Protein AF-A0A821EGV7-F1 (afdb_monomer)

Structure (mmCIF, N/CA/C/O backbone):
data_AF-A0A821EGV7-F1
#
_entry.id   AF-A0A821EGV7-F1
#
loop_
_atom_site.group_PDB
_atom_site.id
_atom_site.type_symbol
_atom_site.label_atom_id
_atom_site.label_alt_id
_atom_site.label_comp_id
_atom_site.label_asym_id
_atom_site.label_entity_id
_atom_site.label_seq_id
_atom_site.pdbx_PDB_ins_code
_atom_site.Cartn_x
_atom_site.Cartn_y
_atom_site.Cartn_z
_atom_site.occupancy
_atom_site.B_iso_or_equiv
_atom_site.auth_seq_id
_atom_site.auth_comp_id
_atom_site.auth_asym_id
_atom_site.auth_atom_id
_atom_site.pdbx_PDB_model_num
ATOM 1 N N . TYR A 1 1 ? 14.326 39.323 5.521 1.00 33.00 1 TYR A N 1
ATOM 2 C CA . TYR A 1 1 ? 13.845 38.593 6.703 1.00 33.00 1 TYR A CA 1
ATOM 3 C C . TYR A 1 1 ? 13.859 37.108 6.369 1.00 33.00 1 TYR A C 1
ATOM 5 O O . TYR A 1 1 ? 12.986 36.676 5.642 1.00 33.00 1 TYR A O 1
ATOM 13 N N . LEU A 1 2 ? 14.941 36.443 6.812 1.00 30.94 2 LEU A N 1
ATOM 14 C CA . LEU A 1 2 ? 15.162 35.006 7.099 1.00 30.94 2 LEU A CA 1
ATOM 15 C C . LEU A 1 2 ? 14.697 33.975 6.040 1.00 30.94 2 LEU A C 1
ATOM 17 O O . LEU A 1 2 ? 13.510 33.822 5.811 1.00 30.94 2 LEU A O 1
ATOM 21 N N . ASN A 1 3 ? 15.628 33.383 5.273 1.00 30.86 3 ASN A N 1
ATOM 22 C CA . ASN A 1 3 ? 16.302 32.080 5.518 1.00 30.86 3 ASN A CA 1
ATOM 23 C C . ASN A 1 3 ? 15.331 30.874 5.476 1.00 30.86 3 ASN A C 1
ATOM 25 O O . ASN A 1 3 ? 14.360 30.869 6.210 1.00 30.86 3 ASN A O 1
ATOM 29 N N . GLY A 1 4 ? 15.547 29.804 4.707 1.00 29.00 4 GLY A N 1
ATOM 30 C CA . GLY A 1 4 ? 16.813 29.285 4.203 1.00 29.00 4 GLY A CA 1
ATOM 31 C C . GLY A 1 4 ? 16.662 28.477 2.917 1.00 29.00 4 GLY A C 1
ATOM 32 O O . GLY A 1 4 ? 15.717 27.716 2.735 1.00 29.00 4 GLY A O 1
ATOM 33 N N . GLY A 1 5 ? 17.650 28.647 2.039 1.00 31.27 5 GLY A N 1
ATOM 34 C CA . GLY A 1 5 ? 17.982 27.630 1.056 1.00 31.27 5 GLY A CA 1
ATOM 35 C C . GLY A 1 5 ? 18.474 26.398 1.806 1.00 31.27 5 GLY A C 1
ATOM 36 O O . GLY A 1 5 ? 19.350 26.503 2.668 1.00 31.27 5 GLY A O 1
ATOM 37 N N . VAL A 1 6 ? 17.881 25.249 1.512 1.00 28.47 6 VAL A N 1
ATOM 38 C CA . VAL A 1 6 ? 18.295 23.974 2.089 1.00 28.47 6 VAL A CA 1
ATOM 39 C C . VAL A 1 6 ? 19.545 23.519 1.337 1.00 28.47 6 VAL A C 1
ATOM 41 O O . VAL A 1 6 ? 19.485 22.881 0.293 1.00 28.47 6 VAL A O 1
ATOM 44 N N . PHE A 1 7 ? 20.704 23.932 1.846 1.00 28.95 7 PHE A N 1
ATOM 45 C CA . PHE A 1 7 ? 21.980 23.285 1.564 1.00 28.95 7 PHE A CA 1
ATOM 46 C C . PHE A 1 7 ? 22.040 21.999 2.391 1.00 28.95 7 PHE A C 1
ATOM 48 O O . PHE A 1 7 ? 21.974 22.078 3.617 1.00 28.95 7 PHE A O 1
ATOM 55 N N . VAL A 1 8 ? 22.234 20.837 1.762 1.00 34.19 8 VAL A N 1
ATOM 56 C CA . VAL A 1 8 ? 22.577 19.611 2.497 1.00 34.19 8 VAL A CA 1
ATOM 57 C C . VAL A 1 8 ? 24.005 19.210 2.155 1.00 34.19 8 VAL A C 1
ATOM 59 O O . VAL A 1 8 ? 24.337 18.845 1.030 1.00 34.19 8 VAL A O 1
ATOM 62 N N . HIS A 1 9 ? 24.862 19.354 3.162 1.00 26.39 9 HIS A N 1
ATOM 63 C CA . HIS A 1 9 ? 26.246 18.910 3.172 1.00 26.39 9 HIS A CA 1
ATOM 64 C C . HIS A 1 9 ? 26.291 17.381 3.066 1.00 26.39 9 HIS A C 1
ATOM 66 O O . HIS A 1 9 ? 25.684 16.673 3.867 1.00 26.39 9 HIS A O 1
ATOM 72 N N . SER A 1 10 ? 27.060 16.880 2.104 1.00 39.34 10 SER A N 1
ATOM 73 C CA . SER A 1 10 ? 27.473 15.484 2.015 1.00 39.34 10 SER A CA 1
ATOM 74 C C . SER A 1 10 ? 28.237 15.073 3.276 1.00 39.34 10 SER A C 1
ATOM 76 O O . SER A 1 10 ? 29.298 15.634 3.541 1.00 39.34 10 SER A O 1
ATOM 78 N N . ASN A 1 11 ? 27.752 14.071 4.008 1.00 29.11 11 ASN A N 1
ATOM 79 C CA . ASN A 1 11 ? 28.566 13.321 4.960 1.00 29.11 11 ASN A CA 1
ATOM 80 C C . ASN A 1 11 ? 28.316 11.821 4.792 1.00 29.11 11 ASN A C 1
ATOM 82 O O . ASN A 1 11 ? 27.180 11.361 4.737 1.00 29.11 11 ASN A O 1
ATOM 86 N N . HIS A 1 12 ? 29.432 11.106 4.658 1.00 34.72 12 HIS A N 1
ATOM 87 C CA . HIS A 1 12 ? 29.581 9.664 4.508 1.00 34.72 12 HIS A CA 1
ATOM 88 C C . HIS A 1 12 ? 28.569 8.836 5.314 1.00 34.72 12 HIS A C 1
ATOM 90 O O . HIS A 1 12 ? 28.599 8.848 6.544 1.00 34.72 12 HIS A O 1
ATOM 96 N N . PHE A 1 13 ? 27.800 7.999 4.618 1.00 31.61 13 PHE A N 1
ATOM 97 C CA . PHE A 1 13 ? 27.294 6.754 5.183 1.00 31.61 13 PHE A CA 1
ATOM 98 C C . PHE A 1 13 ? 27.618 5.616 4.214 1.00 31.61 13 PHE A C 1
ATOM 100 O O . PHE A 1 13 ? 27.327 5.695 3.022 1.00 31.61 13 PHE A O 1
ATOM 107 N N . ASN A 1 14 ? 28.336 4.628 4.734 1.00 28.61 14 ASN A N 1
ATOM 108 C CA . ASN A 1 14 ? 29.035 3.587 3.995 1.00 28.61 14 ASN A CA 1
ATOM 109 C C . ASN A 1 14 ? 28.075 2.437 3.619 1.00 28.61 14 ASN A C 1
ATOM 111 O O . ASN A 1 14 ? 27.414 1.884 4.493 1.00 28.61 14 ASN A O 1
ATOM 115 N N . ASP A 1 15 ? 28.020 2.135 2.320 1.00 38.34 15 ASP A N 1
ATOM 116 C CA . ASP A 1 15 ? 27.711 0.882 1.613 1.00 38.34 15 ASP A CA 1
ATOM 117 C C . ASP A 1 15 ? 26.609 -0.077 2.119 1.00 38.34 15 ASP A C 1
ATOM 119 O O . ASP A 1 15 ? 26.844 -0.989 2.910 1.00 38.34 15 ASP A O 1
ATOM 123 N N . ASN A 1 16 ? 25.416 0.037 1.512 1.00 31.92 16 ASN A N 1
ATOM 124 C CA . ASN A 1 16 ? 24.885 -0.976 0.576 1.00 31.92 16 ASN A CA 1
ATOM 125 C C . ASN A 1 16 ? 23.596 -0.470 -0.112 1.00 31.92 16 ASN A C 1
ATOM 127 O O . ASN A 1 16 ? 22.481 -0.718 0.334 1.00 31.92 16 ASN A O 1
ATOM 131 N N . HIS A 1 17 ? 23.797 0.274 -1.207 1.00 35.94 17 HIS A N 1
ATOM 132 C CA . HIS A 1 17 ? 22.895 0.492 -2.350 1.00 35.94 17 HIS A CA 1
ATOM 133 C C . HIS A 1 17 ? 21.365 0.500 -2.111 1.00 35.94 17 HIS A C 1
ATOM 135 O O . HIS A 1 17 ? 20.648 -0.418 -2.500 1.00 35.94 17 HIS A O 1
ATOM 141 N N . LEU A 1 18 ? 20.849 1.632 -1.626 1.00 35.91 18 LEU A N 1
ATOM 142 C CA . LEU A 1 18 ? 19.510 2.130 -1.967 1.00 35.91 18 LEU A CA 1
ATOM 143 C C . LEU A 1 18 ? 19.718 3.457 -2.700 1.00 35.91 18 LEU A C 1
ATOM 145 O O . LEU A 1 18 ? 19.973 4.497 -2.096 1.00 35.91 18 LEU A O 1
ATOM 149 N N . SER A 1 19 ? 19.758 3.393 -4.028 1.00 36.09 19 SER A N 1
ATOM 150 C CA . SER A 1 19 ? 20.028 4.545 -4.884 1.00 36.09 19 SER A CA 1
ATOM 151 C C . SER A 1 19 ? 18.937 5.607 -4.733 1.00 36.09 19 SER A C 1
ATOM 153 O O . SER A 1 19 ? 17.832 5.430 -5.236 1.00 36.09 19 SER A O 1
ATOM 155 N N . ARG A 1 20 ? 19.309 6.695 -4.048 1.00 35.19 20 ARG A N 1
ATOM 156 C CA . ARG A 1 20 ? 18.956 8.103 -4.303 1.00 35.19 20 ARG A CA 1
ATOM 157 C C . ARG A 1 20 ? 17.537 8.350 -4.822 1.00 35.19 20 ARG A C 1
ATOM 159 O O . ARG A 1 20 ? 17.279 8.318 -6.022 1.00 35.19 20 ARG A O 1
ATOM 166 N N . LEU A 1 21 ? 16.660 8.686 -3.879 1.00 38.19 21 LEU A N 1
ATOM 167 C CA . LEU A 1 21 ? 15.499 9.531 -4.127 1.00 38.19 21 LEU A CA 1
ATOM 168 C C . LEU A 1 21 ? 16.024 10.938 -4.455 1.00 38.19 21 LEU A C 1
ATOM 170 O O . LEU A 1 21 ? 16.486 11.631 -3.553 1.00 38.19 21 LEU A O 1
ATOM 174 N N . ASP A 1 22 ? 15.991 11.338 -5.725 1.00 39.62 22 ASP A N 1
ATOM 175 C CA . ASP A 1 22 ? 16.050 12.759 -6.068 1.00 39.62 22 ASP A CA 1
ATOM 176 C C . ASP A 1 22 ? 14.595 13.293 -6.047 1.00 39.62 22 ASP A C 1
ATOM 178 O O . ASP A 1 22 ? 13.741 12.869 -6.828 1.00 39.62 22 ASP A O 1
ATOM 182 N N . ASP A 1 23 ? 14.350 14.194 -5.089 1.00 40.62 23 ASP A N 1
ATOM 183 C CA . ASP A 1 23 ? 13.396 15.316 -5.099 1.00 40.62 23 ASP A CA 1
ATOM 184 C C . ASP A 1 23 ? 11.875 15.113 -4.974 1.00 40.62 23 ASP A C 1
ATOM 186 O O . ASP A 1 23 ? 11.088 15.871 -5.543 1.00 40.62 23 ASP A O 1
ATOM 190 N N . THR A 1 24 ? 11.413 14.230 -4.089 1.00 40.44 24 THR A N 1
ATOM 191 C CA . THR A 1 24 ? 10.230 14.561 -3.265 1.00 40.44 24 THR A CA 1
ATOM 192 C C . THR A 1 24 ? 10.316 13.789 -1.957 1.00 40.44 24 THR A C 1
ATOM 194 O O . THR A 1 24 ? 10.368 12.561 -1.965 1.00 40.44 24 THR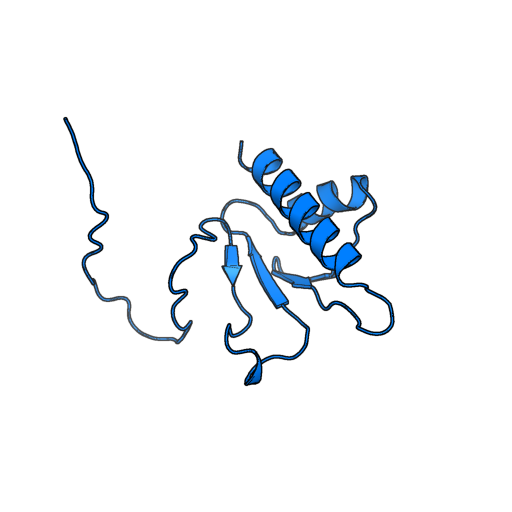 A O 1
ATOM 197 N N . GLU A 1 25 ? 10.393 14.493 -0.830 1.00 45.16 25 GLU A N 1
ATOM 198 C CA . GLU A 1 25 ? 10.439 13.885 0.498 1.00 45.16 25 GLU A CA 1
ATOM 199 C C . GLU A 1 25 ? 9.165 13.067 0.766 1.00 45.16 25 GLU A C 1
ATOM 201 O O . GLU A 1 25 ? 8.201 13.551 1.349 1.00 45.16 25 GLU A O 1
ATOM 206 N N . LEU A 1 26 ? 9.185 11.774 0.442 1.00 52.69 26 LEU A N 1
ATOM 207 C CA . LEU A 1 26 ? 8.447 10.784 1.219 1.00 52.69 26 LEU A CA 1
ATOM 208 C C . LEU A 1 26 ? 9.203 10.582 2.537 1.00 52.69 26 LEU A C 1
ATOM 210 O O . LEU A 1 26 ? 9.658 9.484 2.831 1.00 52.69 26 LEU A O 1
ATOM 214 N N . CYS A 1 27 ? 9.356 11.638 3.344 1.00 61.25 27 CYS A N 1
ATOM 215 C CA . CYS A 1 27 ? 10.001 11.561 4.665 1.00 61.25 27 CYS A CA 1
ATOM 216 C C . CYS A 1 27 ? 9.336 10.512 5.578 1.00 61.25 27 CYS A C 1
ATOM 218 O O . CYS A 1 27 ? 9.912 10.091 6.570 1.00 61.25 27 CYS A O 1
ATOM 220 N N . GLN A 1 28 ? 8.139 10.065 5.197 1.00 77.12 28 GLN A N 1
ATOM 221 C CA . GLN A 1 28 ? 7.303 9.106 5.899 1.00 77.12 28 GLN A CA 1
ATOM 222 C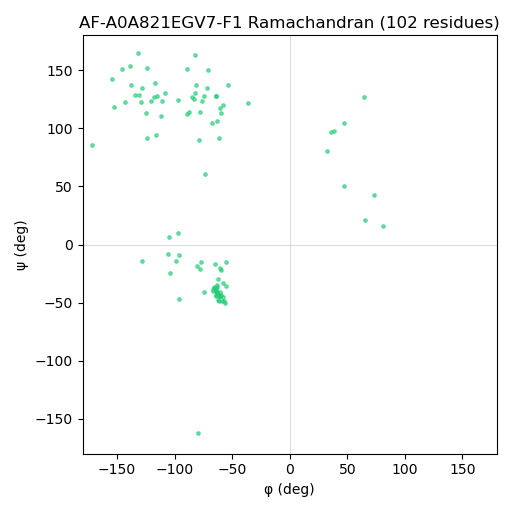 C . GLN A 1 28 ? 7.464 7.666 5.374 1.00 77.12 28 GLN A C 1
ATOM 224 O O . GLN A 1 28 ? 6.960 6.744 6.010 1.00 77.12 28 GLN A O 1
ATOM 229 N N . PHE A 1 29 ? 8.171 7.441 4.250 1.00 82.19 29 PHE A N 1
ATOM 230 C CA . PHE A 1 29 ? 8.353 6.113 3.644 1.00 82.19 29 PHE A CA 1
ATOM 231 C C . PHE A 1 29 ? 9.765 5.834 3.130 1.00 82.19 29 PHE A C 1
ATOM 233 O O . PHE A 1 29 ? 10.354 6.603 2.378 1.00 82.19 29 PHE A O 1
ATOM 240 N N . ALA A 1 30 ? 10.247 4.626 3.403 1.00 83.56 30 ALA A N 1
ATOM 241 C CA . ALA A 1 30 ? 11.376 4.023 2.716 1.00 83.56 30 ALA A CA 1
ATOM 242 C C . ALA A 1 30 ? 10.889 3.232 1.489 1.00 83.56 30 ALA A C 1
ATOM 244 O O . ALA A 1 30 ? 10.238 2.190 1.616 1.00 83.56 30 ALA A O 1
ATOM 245 N N . LEU A 1 31 ? 11.218 3.710 0.287 1.00 83.00 31 LEU A N 1
ATOM 246 C CA . LEU A 1 31 ? 10.928 3.006 -0.962 1.00 83.00 31 LEU A CA 1
ATOM 247 C C . LEU A 1 31 ? 11.887 1.816 -1.147 1.00 83.00 31 LEU A C 1
ATOM 249 O O . LEU A 1 31 ? 13.103 1.979 -1.079 1.00 83.00 31 LEU A O 1
ATOM 253 N N . LEU A 1 32 ? 11.342 0.624 -1.406 1.00 81.88 32 LEU A N 1
ATOM 254 C CA . LEU A 1 32 ? 12.125 -0.601 -1.637 1.00 81.88 32 LEU A CA 1
ATOM 255 C C . LEU A 1 32 ? 12.192 -0.993 -3.115 1.00 81.88 32 LEU A C 1
ATOM 257 O O . LEU A 1 32 ? 13.107 -1.700 -3.531 1.00 81.88 32 LEU A O 1
ATOM 261 N N . THR A 1 33 ? 11.216 -0.567 -3.915 1.00 77.12 33 THR A N 1
ATOM 262 C CA . THR A 1 33 ? 11.214 -0.819 -5.359 1.00 77.12 33 THR A CA 1
ATOM 263 C C . THR A 1 33 ? 12.104 0.193 -6.086 1.00 77.12 33 THR A C 1
ATOM 265 O O . THR A 1 33 ? 12.001 1.386 -5.798 1.00 77.12 33 THR A O 1
ATOM 268 N N . PRO A 1 34 ? 12.923 -0.231 -7.070 1.00 75.44 34 PRO A N 1
ATOM 269 C CA . PRO A 1 34 ? 13.683 0.690 -7.911 1.00 75.44 34 PRO A CA 1
ATOM 270 C C . PRO A 1 34 ? 12.790 1.754 -8.559 1.00 75.44 34 PRO A C 1
ATOM 272 O O . PRO A 1 34 ? 11.713 1.451 -9.074 1.00 75.44 34 PRO A O 1
ATOM 275 N N . LEU A 1 35 ? 13.251 3.007 -8.579 1.00 74.12 35 LEU A N 1
ATOM 276 C CA . LEU A 1 35 ? 12.525 4.097 -9.239 1.00 74.12 35 LEU A CA 1
ATOM 277 C C . LEU A 1 35 ? 12.435 3.883 -10.755 1.00 74.12 35 LEU A C 1
ATOM 279 O O . LEU A 1 35 ? 11.392 4.174 -11.351 1.00 74.12 35 LEU A O 1
ATOM 283 N N . ASN 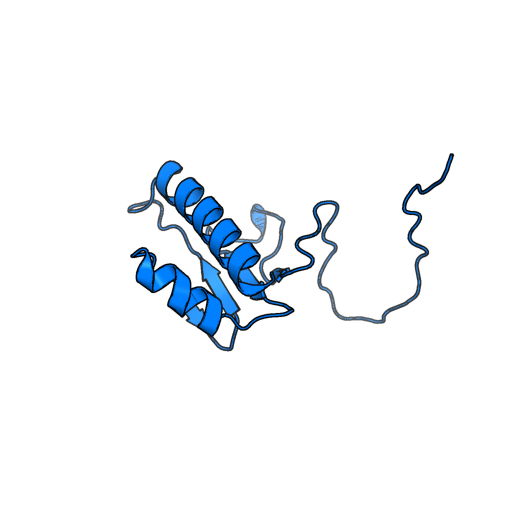A 1 36 ? 13.505 3.344 -11.355 1.00 77.06 36 ASN A N 1
ATOM 284 C CA . ASN A 1 36 ? 13.607 3.093 -12.787 1.00 77.06 36 ASN A CA 1
ATOM 285 C C . ASN A 1 36 ? 12.490 2.137 -13.246 1.00 77.06 36 ASN A C 1
ATOM 287 O O . ASN A 1 36 ? 12.520 0.958 -12.890 1.00 77.06 36 ASN A O 1
ATOM 291 N N . PRO A 1 37 ? 11.526 2.595 -14.070 1.00 76.38 37 PRO A N 1
ATOM 292 C CA . PRO A 1 37 ? 10.437 1.752 -14.559 1.00 76.38 37 PRO A CA 1
ATOM 293 C C . PRO A 1 37 ? 10.902 0.534 -15.365 1.00 76.38 37 PRO A C 1
ATOM 295 O O . PRO A 1 37 ? 10.156 -0.430 -15.464 1.00 76.38 37 PRO A O 1
ATOM 298 N N . GLN A 1 38 ? 12.115 0.551 -15.935 1.00 83.00 38 GLN A N 1
ATOM 299 C CA . GLN A 1 38 ? 12.666 -0.603 -16.659 1.00 83.00 38 GLN A CA 1
ATOM 300 C C . GLN A 1 38 ? 13.193 -1.710 -15.737 1.00 83.00 38 GLN A C 1
ATOM 302 O O . GLN A 1 38 ? 13.404 -2.833 -16.185 1.00 83.00 38 GLN A O 1
ATOM 307 N N . GLU A 1 39 ? 13.389 -1.410 -14.454 1.00 77.94 39 GLU A N 1
ATOM 308 C CA . GLU A 1 39 ? 13.912 -2.338 -13.443 1.00 77.94 39 GLU A CA 1
ATOM 309 C C . GLU A 1 39 ? 12.810 -2.852 -12.504 1.00 77.94 39 GLU A C 1
ATOM 311 O O . GLU A 1 39 ? 13.087 -3.554 -11.531 1.00 77.94 39 GLU A O 1
ATOM 316 N N . ARG A 1 40 ? 11.545 -2.517 -12.790 1.00 70.19 40 ARG A N 1
ATOM 317 C CA . ARG A 1 40 ? 10.384 -2.961 -12.016 1.00 70.19 40 ARG A CA 1
ATOM 318 C C . ARG A 1 40 ? 9.216 -3.357 -12.907 1.00 70.19 40 ARG A C 1
ATOM 320 O O . ARG A 1 40 ? 9.033 -2.854 -14.009 1.00 70.19 40 ARG A O 1
ATOM 327 N N . CYS A 1 41 ? 8.382 -4.243 -12.380 1.00 81.31 41 CYS A N 1
ATOM 328 C CA . CYS A 1 41 ? 7.045 -4.481 -12.915 1.00 81.31 41 CYS A CA 1
ATOM 329 C C . CYS A 1 41 ? 6.081 -3.378 -12.427 1.00 81.31 41 CYS A C 1
ATOM 331 O O . CYS A 1 41 ? 6.495 -2.337 -11.922 1.00 81.31 41 CYS A O 1
ATOM 333 N N . ALA A 1 42 ? 4.771 -3.622 -12.516 1.00 78.12 42 ALA A N 1
ATOM 334 C CA . ALA A 1 42 ? 3.760 -2.728 -11.944 1.00 78.12 42 ALA A CA 1
ATOM 335 C C . ALA A 1 42 ? 3.808 -2.644 -10.403 1.00 78.12 42 ALA A C 1
ATOM 337 O O . ALA A 1 42 ? 3.236 -1.725 -9.828 1.00 78.12 42 ALA A O 1
ATOM 338 N N . GLN A 1 43 ? 4.472 -3.591 -9.730 1.00 82.19 43 GLN A N 1
ATOM 339 C CA . GLN A 1 43 ? 4.537 -3.635 -8.271 1.00 82.19 43 GLN A CA 1
ATOM 340 C C . GLN A 1 43 ? 5.428 -2.522 -7.703 1.00 82.19 43 GLN A C 1
ATOM 342 O O . GLN A 1 43 ? 6.566 -2.336 -8.131 1.00 82.19 43 GLN A O 1
ATOM 347 N N . LEU A 1 44 ? 4.919 -1.868 -6.665 1.00 82.94 44 LEU A N 1
ATOM 348 C CA . LEU A 1 44 ? 5.606 -0.954 -5.768 1.00 82.94 44 LEU A CA 1
ATOM 349 C C . LEU A 1 44 ? 5.602 -1.523 -4.348 1.00 82.94 44 LEU A C 1
ATOM 351 O O . LEU A 1 44 ? 4.600 -2.069 -3.894 1.00 82.94 44 LEU A O 1
ATOM 355 N N . SER A 1 45 ? 6.725 -1.385 -3.656 1.00 84.81 45 SER A N 1
ATOM 356 C CA . SER A 1 45 ? 6.926 -1.809 -2.277 1.00 84.81 45 SER A CA 1
ATOM 357 C C . SER A 1 45 ? 7.549 -0.666 -1.486 1.00 84.81 45 SER A C 1
ATOM 359 O O . SER A 1 45 ? 8.583 -0.125 -1.890 1.00 84.81 45 SER A O 1
ATOM 361 N N . PHE A 1 46 ? 6.954 -0.325 -0.350 1.00 86.62 46 PHE A N 1
ATOM 362 C CA . PHE A 1 46 ? 7.437 0.738 0.527 1.00 86.62 46 PHE A CA 1
ATOM 363 C C . PHE A 1 46 ? 7.169 0.401 1.995 1.00 86.62 46 PHE A C 1
ATOM 365 O O . PHE A 1 46 ? 6.232 -0.326 2.318 1.00 86.62 46 PHE A O 1
ATOM 372 N N . ARG A 1 47 ? 8.022 0.904 2.885 1.00 87.38 47 ARG A N 1
ATOM 373 C CA . ARG A 1 47 ? 7.914 0.733 4.337 1.00 87.38 47 ARG A CA 1
ATOM 374 C C . ARG A 1 47 ? 7.662 2.095 4.984 1.00 87.38 47 ARG A C 1
ATOM 376 O O . ARG A 1 47 ? 8.448 2.998 4.705 1.00 87.38 47 ARG A O 1
ATOM 383 N N . PRO A 1 48 ? 6.634 2.272 5.824 1.00 87.62 48 PRO A N 1
ATOM 384 C CA . PRO A 1 48 ? 6.460 3.522 6.556 1.00 87.62 48 PRO A CA 1
ATOM 385 C C . PRO A 1 48 ? 7.528 3.672 7.657 1.00 87.62 48 PRO A C 1
ATOM 387 O O . PRO A 1 48 ? 8.058 2.678 8.147 1.00 87.62 48 PRO A O 1
ATOM 390 N N . ILE A 1 49 ? 7.911 4.907 7.985 1.00 85.94 49 ILE A N 1
ATOM 391 C CA . ILE A 1 49 ? 9.037 5.200 8.895 1.00 85.94 49 ILE A CA 1
ATOM 392 C C . ILE A 1 49 ? 8.556 5.442 10.333 1.00 85.94 49 ILE A C 1
ATOM 394 O O . ILE A 1 49 ? 9.113 4.859 11.261 1.00 85.94 49 ILE A O 1
ATOM 398 N N . ASP A 1 50 ? 7.517 6.262 10.509 1.00 85.88 50 ASP A N 1
ATOM 399 C CA . ASP A 1 50 ? 7.033 6.694 11.833 1.00 85.88 50 ASP A CA 1
ATOM 400 C C . ASP A 1 50 ? 5.815 5.904 12.339 1.00 85.88 50 ASP A C 1
ATOM 402 O O . ASP A 1 50 ? 5.464 5.958 13.517 1.00 85.88 50 ASP A O 1
ATOM 406 N N . ILE A 1 51 ? 5.169 5.155 11.447 1.00 90.44 51 ILE A N 1
ATOM 407 C CA . ILE A 1 51 ? 3.979 4.343 11.714 1.00 90.44 51 ILE A CA 1
ATOM 408 C C . ILE A 1 51 ? 4.170 2.944 11.134 1.00 90.44 51 ILE A C 1
ATOM 410 O O . ILE A 1 51 ? 5.054 2.714 10.313 1.00 90.44 51 ILE A O 1
ATOM 414 N N . THR A 1 52 ? 3.342 1.993 11.548 1.00 92.19 52 THR A N 1
ATOM 415 C CA . THR A 1 52 ? 3.396 0.629 11.006 1.00 92.19 52 THR A CA 1
ATOM 416 C C . THR A 1 52 ? 2.508 0.485 9.772 1.00 92.19 52 THR A C 1
ATOM 418 O O . THR A 1 52 ? 1.457 1.120 9.652 1.00 92.19 52 THR A O 1
ATOM 421 N N . ALA A 1 53 ? 2.883 -0.416 8.865 1.00 91.94 53 ALA A N 1
ATOM 422 C CA . ALA A 1 53 ? 2.053 -0.806 7.729 1.00 91.94 53 ALA A CA 1
ATOM 423 C C . ALA A 1 53 ? 0.694 -1.357 8.189 1.00 91.94 53 ALA A C 1
ATOM 425 O O . ALA A 1 53 ? -0.317 -1.134 7.530 1.00 91.94 53 ALA A O 1
ATOM 426 N N . GLN A 1 54 ? 0.669 -2.032 9.343 1.00 93.12 54 GLN A N 1
ATOM 427 C CA . GLN A 1 54 ? -0.546 -2.541 9.979 1.00 93.12 54 GLN A CA 1
ATOM 428 C C . GLN A 1 54 ? -1.532 -1.408 10.318 1.00 93.12 54 GLN A C 1
ATOM 430 O O . GLN A 1 54 ? -2.712 -1.525 10.013 1.00 93.12 54 GLN A O 1
ATOM 435 N N . GLN A 1 55 ? -1.064 -0.290 10.882 1.00 93.38 55 GLN A N 1
ATOM 436 C CA . GLN A 1 55 ? -1.933 0.858 11.184 1.00 93.38 55 GLN A CA 1
ATOM 437 C C . GLN A 1 55 ? -2.533 1.467 9.912 1.00 93.38 55 GLN A C 1
ATOM 439 O O . GLN A 1 55 ? -3.717 1.787 9.873 1.00 93.38 55 GLN A O 1
ATOM 444 N N . ILE A 1 56 ? -1.734 1.577 8.848 1.00 92.25 56 ILE A N 1
ATOM 445 C CA . ILE A 1 56 ? -2.222 2.054 7.548 1.00 92.25 56 ILE A CA 1
ATOM 446 C C . ILE A 1 56 ? -3.272 1.089 6.975 1.00 92.25 56 ILE A C 1
ATOM 448 O O . ILE A 1 56 ? -4.288 1.542 6.452 1.00 92.25 56 ILE A O 1
ATOM 452 N N . HIS A 1 57 ? -3.058 -0.228 7.093 1.00 92.50 57 HIS A N 1
ATOM 453 C CA . HIS A 1 57 ? -4.030 -1.243 6.671 1.00 92.50 57 HIS A CA 1
ATOM 454 C C . HIS A 1 57 ? -5.382 -1.052 7.342 1.00 92.50 57 HIS A C 1
ATOM 456 O O . HIS A 1 57 ? -6.403 -1.041 6.668 1.00 92.50 57 HIS A O 1
ATOM 462 N N . GLU A 1 58 ? -5.376 -0.909 8.666 1.00 93.44 58 GLU A N 1
ATOM 463 C CA . GLU A 1 58 ? -6.591 -0.819 9.469 1.00 93.44 58 GLU A CA 1
ATOM 464 C C . GLU A 1 58 ? -7.421 0.418 9.106 1.00 93.44 58 GLU A C 1
ATOM 466 O O . GLU A 1 58 ? -8.646 0.336 9.062 1.00 93.44 58 GLU A O 1
ATOM 471 N N . GLU A 1 59 ? -6.788 1.552 8.794 1.00 94.19 59 GLU A N 1
ATOM 472 C CA . GLU A 1 59 ? -7.505 2.746 8.331 1.00 94.19 59 GLU A CA 1
ATOM 473 C C . GLU A 1 59 ? -8.006 2.617 6.885 1.00 94.19 59 GLU A C 1
ATOM 475 O O . GLU A 1 59 ? -9.142 2.990 6.589 1.00 94.19 59 GLU A O 1
ATOM 480 N N . LEU A 1 60 ? -7.204 2.039 5.986 1.00 90.56 60 LEU A N 1
ATOM 481 C CA . LEU A 1 60 ? -7.613 1.806 4.597 1.00 90.56 60 LEU A CA 1
ATOM 482 C C . LEU A 1 60 ? -8.760 0.788 4.491 1.00 90.56 60 LEU A C 1
ATOM 484 O O . LEU A 1 60 ? -9.679 0.966 3.687 1.00 90.56 60 LEU A O 1
ATOM 488 N N . GLU A 1 61 ? -8.767 -0.236 5.341 1.00 91.50 61 GLU A N 1
ATOM 489 C CA . GLU A 1 61 ? -9.820 -1.250 5.381 1.00 91.50 61 GLU A CA 1
ATOM 490 C C . GLU A 1 61 ? -11.181 -0.636 5.755 1.00 91.50 61 GLU A C 1
ATOM 492 O O . GLU A 1 61 ? -12.207 -1.011 5.180 1.00 91.50 61 GLU A O 1
ATOM 497 N N . LYS A 1 62 ? -11.209 0.385 6.628 1.00 91.69 62 LYS A N 1
ATOM 498 C CA . LYS A 1 62 ? -12.444 1.113 6.993 1.00 91.69 62 LYS A CA 1
ATOM 499 C C . LYS A 1 62 ? -13.090 1.830 5.810 1.00 91.69 62 LYS A C 1
ATOM 501 O O . LYS A 1 62 ? -14.310 1.992 5.796 1.00 91.69 62 LYS A O 1
ATOM 506 N N . VAL A 1 63 ? -12.293 2.250 4.828 1.00 89.25 63 VAL A N 1
ATOM 507 C CA . VAL A 1 63 ? -12.766 2.894 3.590 1.00 89.25 63 VAL A CA 1
ATOM 508 C C . VAL A 1 63 ? -12.880 1.909 2.419 1.00 89.25 63 VAL A C 1
ATOM 5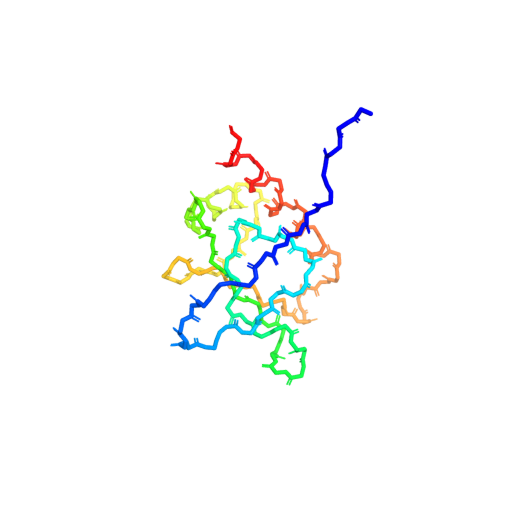10 O O . VAL A 1 63 ? -13.130 2.316 1.286 1.00 89.25 63 VAL A O 1
ATOM 513 N N . GLY A 1 64 ? -12.752 0.604 2.685 1.00 87.88 64 GLY A N 1
ATOM 514 C CA . GL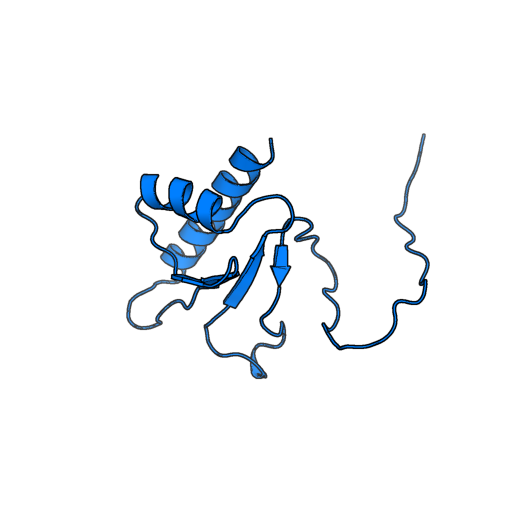Y A 1 64 ? -12.937 -0.465 1.701 1.00 87.88 64 GLY A CA 1
ATOM 515 C C . GLY A 1 64 ? -11.732 -0.711 0.791 1.00 87.88 64 GLY A C 1
ATOM 516 O O . GLY A 1 64 ? -11.876 -1.370 -0.240 1.00 87.88 64 GLY A O 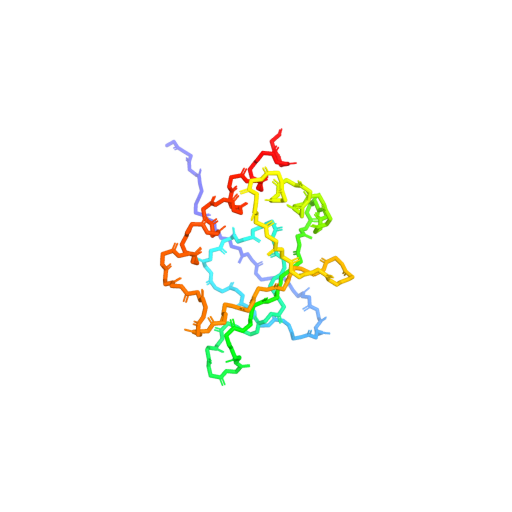1
ATOM 517 N N . VAL A 1 65 ? -10.553 -0.198 1.149 1.00 87.81 65 VAL A N 1
ATOM 518 C CA . VAL A 1 65 ? -9.303 -0.413 0.416 1.00 87.81 65 VAL A CA 1
ATOM 519 C C . VAL A 1 65 ? -8.524 -1.553 1.067 1.00 87.81 65 VAL A C 1
ATOM 521 O O . VAL A 1 65 ? -8.193 -1.500 2.246 1.00 87.81 65 VAL A O 1
ATOM 524 N N . VAL A 1 66 ? -8.192 -2.577 0.281 1.00 85.94 66 VAL A N 1
ATOM 525 C CA . VAL A 1 66 ? -7.400 -3.731 0.733 1.00 85.94 66 VAL A CA 1
ATOM 526 C C . VAL A 1 66 ? -6.010 -3.662 0.109 1.00 85.94 66 VAL A C 1
ATOM 528 O O . VAL A 1 66 ? -5.884 -3.502 -1.107 1.00 85.94 66 VAL A O 1
ATOM 531 N N . ILE A 1 67 ? -4.968 -3.802 0.930 1.00 87.75 67 ILE A N 1
ATOM 532 C CA . ILE A 1 67 ? -3.562 -3.774 0.499 1.00 87.75 67 ILE A CA 1
ATOM 533 C C . ILE A 1 67 ? -2.824 -5.047 0.925 1.00 87.75 67 ILE A C 1
ATOM 535 O O . ILE A 1 67 ? -3.168 -5.670 1.925 1.00 87.75 67 ILE A O 1
ATOM 539 N N . ASP A 1 68 ? -1.794 -5.431 0.166 1.00 89.56 68 ASP A N 1
ATOM 540 C CA . ASP A 1 68 ? -0.908 -6.545 0.525 1.00 89.56 68 ASP A CA 1
ATOM 541 C C . ASP A 1 68 ? 0.201 -6.036 1.457 1.00 89.56 68 ASP A C 1
ATOM 543 O O . ASP A 1 68 ? 0.897 -5.070 1.133 1.00 89.56 68 ASP A O 1
ATOM 547 N N . ILE A 1 69 ? 0.372 -6.675 2.616 1.00 91.44 69 ILE A N 1
ATOM 548 C CA . ILE A 1 69 ? 1.386 -6.309 3.612 1.00 91.44 69 ILE A CA 1
ATOM 549 C C . ILE A 1 69 ? 2.194 -7.533 4.004 1.00 91.44 69 ILE A C 1
ATOM 551 O O . ILE A 1 69 ? 1.657 -8.594 4.316 1.00 91.44 69 ILE A O 1
ATOM 555 N N . HIS A 1 70 ? 3.513 -7.365 4.053 1.00 90.00 70 HIS A N 1
ATOM 556 C CA . HIS A 1 70 ? 4.426 -8.405 4.501 1.00 90.00 70 HIS A CA 1
ATOM 557 C C . HIS A 1 70 ? 5.582 -7.813 5.304 1.00 90.00 70 HIS A C 1
ATOM 559 O O . HIS A 1 70 ? 6.328 -6.996 4.776 1.00 90.00 70 HIS A O 1
ATOM 565 N N . ASN A 1 71 ? 5.774 -8.251 6.554 1.00 90.25 71 ASN A N 1
ATOM 566 C CA . ASN A 1 71 ? 6.866 -7.791 7.427 1.00 90.25 71 ASN A CA 1
ATOM 567 C C . A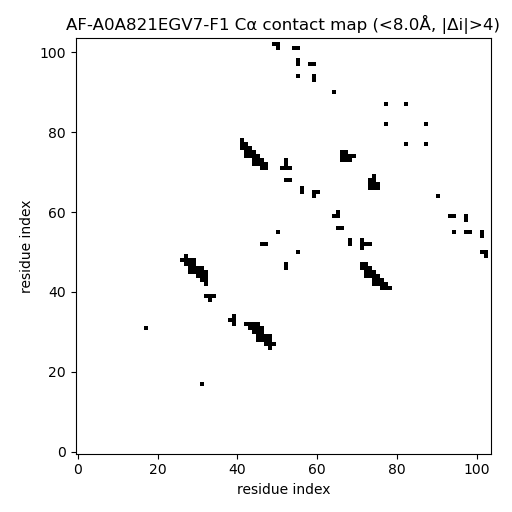SN A 1 71 ? 7.025 -6.258 7.435 1.00 90.25 71 ASN A C 1
ATOM 569 O O . ASN A 1 71 ? 8.120 -5.738 7.209 1.00 90.25 71 ASN A O 1
ATOM 573 N N . ASP A 1 72 ? 5.910 -5.555 7.654 1.00 89.06 72 ASP A N 1
ATOM 574 C CA . ASP A 1 72 ? 5.847 -4.088 7.705 1.00 89.06 72 ASP A CA 1
ATOM 575 C C . ASP A 1 72 ? 6.172 -3.379 6.372 1.00 89.06 72 ASP A C 1
ATOM 577 O O . ASP A 1 72 ? 6.544 -2.211 6.318 1.00 89.06 72 ASP A O 1
ATOM 581 N N . ILE A 1 73 ? 6.052 -4.103 5.259 1.00 87.75 73 ILE A N 1
ATOM 582 C CA . ILE A 1 73 ? 6.202 -3.574 3.903 1.00 87.75 73 ILE A CA 1
ATOM 583 C C . ILE A 1 73 ? 4.834 -3.591 3.239 1.00 87.75 73 ILE A C 1
ATOM 585 O O . ILE A 1 73 ? 4.230 -4.656 3.103 1.00 87.75 73 ILE A O 1
ATOM 589 N N . ILE A 1 74 ? 4.386 -2.430 2.773 1.00 89.31 74 ILE A N 1
ATOM 590 C CA . ILE A 1 74 ? 3.197 -2.288 1.938 1.00 89.31 74 ILE A CA 1
ATOM 591 C C . ILE A 1 74 ? 3.585 -2.603 0.499 1.00 89.31 74 ILE A C 1
ATOM 593 O O . ILE A 1 74 ? 4.578 -2.086 -0.019 1.00 89.31 74 ILE A O 1
ATOM 597 N N . ARG A 1 75 ? 2.801 -3.463 -0.147 1.00 87.69 75 ARG A N 1
ATOM 598 C CA . ARG A 1 75 ? 2.977 -3.892 -1.532 1.00 87.69 75 ARG A CA 1
ATOM 599 C C . ARG A 1 75 ? 1.730 -3.527 -2.324 1.00 87.69 75 ARG A C 1
ATOM 601 O O . ARG A 1 75 ? 0.624 -3.953 -2.009 1.00 87.69 75 ARG A O 1
ATOM 608 N N . VAL A 1 76 ? 1.921 -2.757 -3.387 1.00 84.56 76 VAL A N 1
ATOM 609 C CA . VAL A 1 76 ? 0.853 -2.312 -4.285 1.00 84.56 76 VAL A CA 1
ATOM 610 C C . VAL A 1 76 ? 1.226 -2.728 -5.696 1.00 84.56 76 VAL A C 1
ATOM 612 O O . VAL A 1 76 ? 2.200 -2.239 -6.258 1.00 84.56 76 VAL A O 1
ATOM 615 N N . ALA A 1 77 ? 0.470 -3.651 -6.277 1.00 81.12 77 ALA A N 1
ATOM 616 C CA . ALA A 1 77 ? 0.631 -4.066 -7.664 1.00 81.12 77 ALA A CA 1
ATOM 617 C C . ALA A 1 77 ? -0.709 -3.875 -8.380 1.00 81.12 77 ALA A C 1
ATOM 619 O O . ALA A 1 77 ? -1.534 -4.789 -8.341 1.00 81.12 77 ALA A O 1
ATOM 620 N N . PRO A 1 78 ? -0.958 -2.708 -9.004 1.00 75.69 78 PRO A N 1
ATOM 621 C CA . PRO A 1 78 ? -2.179 -2.515 -9.762 1.00 75.69 78 PRO A CA 1
ATOM 622 C C . PRO A 1 78 ? -2.219 -3.547 -10.885 1.00 75.69 78 PRO A C 1
ATOM 624 O O . PRO A 1 78 ? -1.339 -3.584 -11.748 1.00 75.69 78 PRO A O 1
ATOM 627 N N . ALA A 1 79 ? -3.218 -4.423 -10.845 1.00 77.75 79 ALA A N 1
ATOM 628 C CA . ALA A 1 79 ? -3.404 -5.440 -11.862 1.00 77.75 79 ALA A CA 1
ATOM 629 C C . ALA A 1 79 ? -4.033 -4.757 -13.087 1.00 77.75 79 ALA A C 1
ATOM 631 O O . ALA A 1 79 ? -5.187 -4.335 -12.996 1.00 77.75 79 ALA A O 1
ATOM 632 N N . PRO A 1 80 ? -3.347 -4.665 -14.245 1.00 69.62 80 PRO A N 1
ATOM 633 C CA . PRO A 1 80 ? -3.847 -3.895 -15.392 1.00 69.62 80 PRO A CA 1
ATOM 634 C C . PRO A 1 80 ? -5.197 -4.382 -15.935 1.00 69.62 80 PRO A C 1
ATOM 636 O O . PRO A 1 80 ? -5.890 -3.650 -16.630 1.00 69.62 80 PRO A O 1
ATOM 639 N N . LEU A 1 81 ? -5.566 -5.629 -15.626 1.00 70.38 81 LEU A N 1
ATOM 640 C CA . LEU A 1 81 ? -6.848 -6.228 -15.996 1.00 70.38 81 LEU A CA 1
ATOM 641 C C . LEU A 1 81 ? -8.018 -5.779 -15.107 1.00 70.38 81 LEU A C 1
ATOM 643 O O . LEU A 1 81 ? -9.163 -5.904 -15.529 1.00 70.38 81 LEU A O 1
ATOM 647 N N . TYR A 1 82 ? -7.746 -5.286 -13.894 1.00 73.06 82 TYR A N 1
ATOM 648 C CA . TYR A 1 82 ? -8.766 -5.021 -12.872 1.00 73.06 82 TYR A CA 1
ATOM 649 C C . TYR A 1 82 ? -8.714 -3.606 -12.285 1.00 73.06 82 TYR A C 1
ATOM 651 O O . TYR A 1 82 ? -9.664 -3.208 -11.617 1.00 73.06 82 TYR A O 1
ATOM 659 N N . ASN A 1 83 ? -7.637 -2.844 -12.501 1.00 78.00 83 ASN A N 1
ATOM 660 C CA . ASN A 1 83 ? -7.497 -1.490 -11.967 1.00 78.00 83 ASN A CA 1
ATOM 661 C C . ASN A 1 83 ? -7.373 -0.462 -13.089 1.00 78.00 83 ASN A C 1
ATOM 663 O O . ASN A 1 83 ? -6.516 -0.572 -13.968 1.00 78.00 83 ASN A O 1
ATOM 667 N N . SER A 1 84 ? -8.222 0.560 -13.032 1.00 83.31 84 SER A N 1
ATOM 668 C CA . SER A 1 84 ? -8.117 1.742 -13.876 1.00 83.31 84 SER A CA 1
ATOM 669 C C . SER A 1 84 ? -7.105 2.737 -13.302 1.00 83.31 84 SER A C 1
ATOM 671 O O . SER A 1 84 ? -6.765 2.707 -12.119 1.00 83.31 84 SER A O 1
ATOM 673 N N . PHE A 1 85 ? -6.652 3.681 -14.132 1.00 83.75 85 PHE A N 1
ATOM 674 C CA . PHE A 1 85 ? -5.846 4.811 -13.657 1.00 83.75 85 PHE A CA 1
ATOM 675 C C . PHE A 1 85 ? -6.557 5.596 -12.543 1.00 83.75 85 PHE A C 1
ATOM 677 O O . PHE A 1 85 ? -5.916 6.064 -11.607 1.00 83.75 85 PHE A O 1
ATOM 684 N N . PHE A 1 86 ? -7.884 5.710 -12.630 1.00 84.69 86 PHE A N 1
ATOM 685 C CA . PHE A 1 86 ? -8.685 6.404 -11.631 1.00 84.69 86 PHE A CA 1
ATOM 686 C C . PHE A 1 86 ? -8.684 5.675 -10.281 1.00 84.69 86 PHE A C 1
ATOM 688 O O . PHE A 1 86 ? -8.564 6.327 -9.250 1.00 84.69 86 PHE A O 1
ATOM 695 N N . ASP A 1 87 ? -8.723 4.340 -10.276 1.00 83.31 87 ASP A N 1
ATOM 696 C CA . ASP A 1 87 ? -8.635 3.553 -9.037 1.00 83.31 87 ASP A CA 1
ATOM 697 C C . ASP A 1 87 ? -7.280 3.748 -8.351 1.00 83.31 87 ASP A C 1
ATOM 699 O O . ASP A 1 87 ? -7.216 3.912 -7.136 1.00 83.31 87 ASP A O 1
ATOM 703 N N . ILE A 1 88 ? -6.197 3.799 -9.136 1.00 83.31 88 ILE A N 1
ATOM 704 C CA . ILE A 1 88 ? -4.847 4.077 -8.624 1.00 83.31 88 ILE A CA 1
ATOM 705 C C . ILE A 1 88 ? -4.780 5.491 -8.043 1.00 83.31 88 ILE A C 1
ATOM 707 O O . ILE A 1 88 ? -4.223 5.685 -6.967 1.00 83.31 88 ILE A O 1
ATOM 711 N N . PHE A 1 89 ?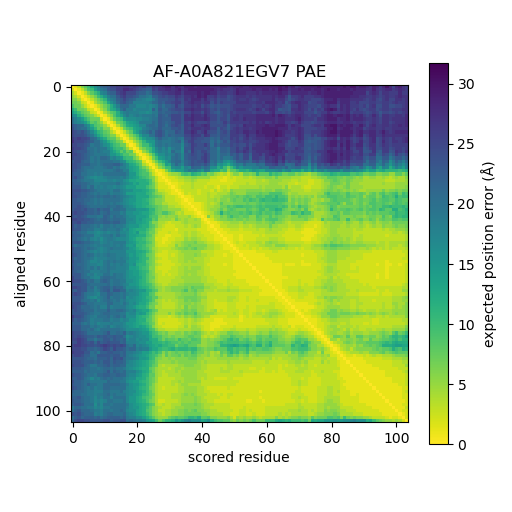 -5.352 6.476 -8.736 1.00 85.00 89 PHE A N 1
ATOM 712 C CA . PHE A 1 89 ? -5.389 7.852 -8.251 1.00 85.00 89 PHE A CA 1
ATOM 713 C C . PHE A 1 89 ? -6.152 7.961 -6.925 1.00 85.00 89 PHE A C 1
ATOM 715 O O . PHE A 1 89 ? -5.619 8.509 -5.964 1.00 85.00 89 PHE A O 1
ATOM 722 N N . GLN A 1 90 ? -7.353 7.377 -6.842 1.00 87.19 90 GLN A N 1
ATOM 723 C CA . GLN A 1 90 ? -8.131 7.365 -5.601 1.00 87.19 90 GLN A CA 1
ATOM 724 C C . GLN A 1 90 ? -7.396 6.649 -4.469 1.00 87.19 90 GLN A C 1
ATOM 726 O O . GLN A 1 90 ? -7.387 7.142 -3.345 1.00 87.19 90 GLN A O 1
ATOM 731 N N . PHE A 1 91 ? -6.740 5.524 -4.764 1.00 87.81 91 PHE A N 1
ATOM 732 C CA . PHE A 1 91 ? -5.915 4.818 -3.790 1.00 87.81 91 PHE A CA 1
ATOM 733 C C . PHE A 1 91 ? -4.814 5.717 -3.214 1.00 87.81 91 PHE A C 1
ATOM 735 O O . PHE A 1 91 ? -4.662 5.783 -1.998 1.00 87.81 91 PHE A O 1
ATOM 742 N N . VAL A 1 92 ? -4.068 6.427 -4.068 1.00 86.88 92 VAL A N 1
ATOM 743 C CA . VAL A 1 92 ? -2.985 7.318 -3.625 1.00 86.88 92 VAL A CA 1
ATOM 744 C C . VAL A 1 92 ? -3.526 8.463 -2.767 1.00 86.88 92 VAL A C 1
ATOM 746 O O . VAL A 1 92 ? -2.938 8.757 -1.730 1.00 86.88 92 VAL A O 1
ATOM 749 N N . SER A 1 93 ? -4.656 9.067 -3.145 1.00 88.00 93 SER A N 1
ATOM 750 C CA . SER A 1 93 ? -5.285 10.131 -2.351 1.00 88.00 93 SER A CA 1
ATOM 751 C C . SER A 1 93 ? -5.756 9.647 -0.976 1.00 88.00 93 SER A C 1
ATOM 753 O O . SER A 1 93 ? -5.519 10.323 0.021 1.00 88.00 93 SER A O 1
ATOM 755 N N . LEU A 1 94 ? -6.383 8.468 -0.902 1.00 89.75 94 LEU A N 1
ATOM 756 C CA . LEU A 1 94 ? -6.817 7.878 0.371 1.00 89.75 94 LEU A CA 1
ATOM 757 C C . LEU A 1 94 ? -5.629 7.496 1.253 1.00 89.75 94 LEU A C 1
ATOM 759 O O . LEU A 1 94 ? -5.659 7.704 2.462 1.00 89.75 94 LEU A O 1
ATOM 763 N N . LEU A 1 95 ? -4.573 6.953 0.646 1.00 88.38 95 LEU A N 1
ATOM 764 C CA . LEU A 1 95 ? -3.338 6.637 1.346 1.00 88.38 95 LEU A CA 1
ATOM 765 C C . LEU A 1 95 ? -2.755 7.904 1.987 1.00 88.38 95 LEU A C 1
ATOM 767 O O . LEU A 1 95 ? -2.457 7.883 3.176 1.00 88.38 95 LEU A O 1
ATOM 771 N N . GLU A 1 96 ? -2.653 9.007 1.241 1.00 88.06 96 GLU A N 1
ATOM 772 C CA . GLU A 1 96 ? -2.174 10.300 1.751 1.00 88.06 96 GLU A CA 1
ATOM 773 C C . GLU A 1 96 ? -3.009 10.815 2.936 1.00 88.06 96 GLU A C 1
ATOM 775 O O . GLU A 1 96 ? -2.449 11.211 3.958 1.00 88.06 96 GLU A O 1
ATOM 780 N N . GLU A 1 97 ? -4.339 10.748 2.849 1.00 89.44 97 GLU A N 1
ATOM 781 C CA . GLU A 1 97 ? -5.241 11.157 3.934 1.00 89.44 97 GLU A CA 1
ATOM 782 C C . GLU A 1 97 ? -5.046 10.320 5.210 1.00 89.44 97 GLU A C 1
ATOM 784 O O . GLU A 1 97 ? -4.946 10.868 6.314 1.00 89.44 97 GLU A O 1
ATOM 789 N N . VAL A 1 98 ? -4.934 8.996 5.065 1.00 90.25 98 VAL A N 1
ATOM 790 C CA . VAL A 1 98 ? -4.657 8.073 6.177 1.00 90.25 98 VAL A CA 1
ATOM 791 C C . VAL A 1 98 ? -3.321 8.400 6.836 1.00 90.25 98 VAL A C 1
ATOM 793 O O . VAL A 1 98 ? -3.224 8.456 8.061 1.00 90.25 98 VAL A O 1
ATOM 796 N N . ILE A 1 99 ? -2.294 8.652 6.030 1.00 87.00 99 ILE A N 1
ATOM 797 C CA . ILE A 1 99 ? -0.952 8.977 6.509 1.00 87.00 99 ILE A CA 1
ATOM 798 C C . ILE A 1 99 ? -0.955 10.269 7.326 1.00 87.00 99 ILE A C 1
ATOM 800 O O . ILE A 1 99 ? -0.422 10.292 8.435 1.00 87.00 99 ILE A O 1
ATOM 804 N N . ILE A 1 100 ? -1.585 11.327 6.809 1.00 87.25 100 ILE A N 1
ATOM 805 C CA . ILE A 1 100 ? -1.710 12.608 7.516 1.00 87.25 100 ILE A CA 1
ATOM 806 C C . ILE A 1 100 ? -2.456 12.404 8.837 1.00 87.25 100 ILE A C 1
ATOM 808 O O . ILE A 1 100 ? -2.024 12.904 9.872 1.00 87.25 100 ILE A O 1
ATOM 812 N N . THR A 1 101 ? -3.538 11.628 8.824 1.00 89.19 101 THR A N 1
ATOM 813 C CA . THR A 1 101 ? -4.353 11.361 10.016 1.00 89.19 101 THR A CA 1
ATOM 814 C C . THR A 1 101 ? -3.584 10.603 11.100 1.00 89.19 101 THR A C 1
ATOM 816 O O . THR A 1 101 ? -3.758 10.888 12.279 1.00 89.19 101 THR A O 1
ATOM 819 N N . LEU A 1 102 ? -2.731 9.648 10.722 1.00 87.00 102 LEU A N 1
ATOM 820 C CA . LEU A 1 102 ? -1.952 8.834 11.662 1.00 87.00 102 LEU A CA 1
ATOM 821 C C . LEU A 1 102 ? -0.691 9.533 12.195 1.00 87.00 102 LEU A C 1
ATOM 823 O O . LEU A 1 102 ? -0.139 9.090 13.202 1.00 87.00 102 LEU A O 1
ATOM 827 N N . THR A 1 103 ? -0.219 10.582 11.518 1.00 78.88 103 THR A N 1
ATOM 828 C CA . THR A 1 103 ? 1.006 11.326 11.873 1.00 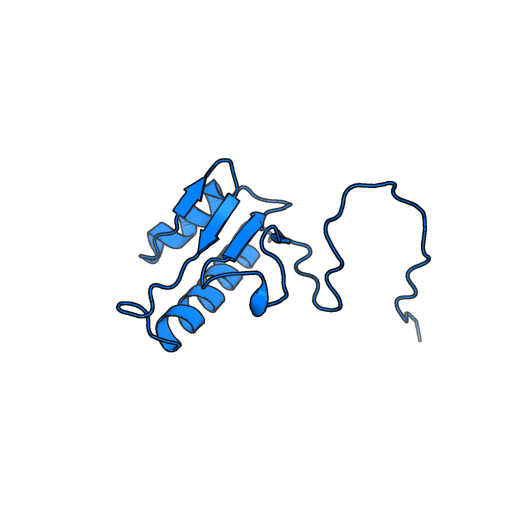78.88 103 THR A CA 1
ATOM 829 C C . THR A 1 103 ? 0.742 12.696 12.506 1.00 78.88 103 THR A C 1
ATOM 831 O O . THR A 1 103 ? 1.684 13.318 13.001 1.00 78.88 103 THR A O 1
ATOM 834 N N . THR A 1 104 ? -0.516 13.155 12.515 1.00 72.25 104 THR A N 1
ATOM 835 C CA . THR A 1 104 ? -0.977 14.384 13.192 1.00 72.25 104 THR A CA 1
ATOM 836 C C . THR A 1 104 ? -1.336 14.113 14.649 1.00 72.25 104 THR A C 1
ATOM 838 O O . THR A 1 104 ? -0.956 14.944 15.508 1.00 72.25 104 THR A O 1
#

Nearest PDB structures (foldseek):
  3e9k-assembly1_A-2  TM=8.518E-01  e=9.956E-05  Homo sapiens
  7s3v-assembly1_A  TM=8.801E-01  e=1.491E-04  Homo sapiens
  2hzp-assembly1_A-2  TM=8.572E-01  e=1.139E-04  Homo sapiens
  6kg1-assembly1_A  TM=9.117E-01  e=9.648E-03  Helicobacter pylori 26695
  4a0r-assembly1_B  TM=7.071E-01  e=2.980E-01  Arabidopsis thaliana

Solvent-accessible surface area (backbone atoms only — not comparable to full-atom values): 6826 Å² total; per-residue (Å²): 136,80,88,77,83,87,79,80,80,90,73,94,78,86,86,83,89,78,85,72,87,84,89,71,87,52,82,55,43,50,74,72,46,64,85,54,69,90,75,42,71,72,55,42,36,35,27,50,68,88,54,56,38,66,61,54,47,59,57,36,46,77,75,73,45,87,77,50,73,54,96,54,28,38,41,50,58,69,48,80,91,83,45,52,74,65,55,54,51,52,50,54,53,52,50,51,54,50,51,52,66,76,73,108

Mean predicted aligned error: 11.31 Å

pLDDT: mean 72.13, std 22.45, range [26.39, 94.19]

Radius of gyration: 16.22 Å; Cα contacts (8 Å, |Δi|>4): 90; chains: 1; bounding box: 42×47×30 Å

Secondary structure (DSSP, 8-state):
--------------S-------S---TTEEE-S-SSGGG--S-EEEEESSS-HHHHHHHHHHTT---EEETTEEEE---TTT--HHHHHHHHHHHHHHHHHHH-

Foldseek 3Di:
DDDDDDDDDDDDDDDDDPDDDPDDPPVQKDWPQDPPPVRDDQKTKIAGDPDFPVQLQVQCVVVVDHFDDDPRITMDRPDPVPDDPVNVVVVVVSSVVSSVVVVD

Sequence (104 aa):
YLNGGVFVHSNHFNDNHLSRLDDTELCQFALLTPLNPQERCAQLSFRPIDITAQQIHEELEKVGVVIDIHNDIIRVAPAPLYNSFFDIFQFVSLLEEVIITLTT